Protein AF-A0A960VQY4-F1 (afdb_monomer)

Foldseek 3Di:
DFDPDDDDQLLWWKWFQDPVRDIDTDNDPVSDPDHWIDTFHLDPVRLVVCLVVQWDWTDPDPPDIDIRRHDPVRNVNSVVSSVPRDDD

Secondary structure (DSSP, 8-state):
--S-----GGGSEEEEE-TTS-EEEESSGGG--SSEEEEE-S-HHHHHHHHHHTEEEEE-SSS-EEEEEPPHHHHHHHHHHGGGS---

Radius of gyration: 12.34 Å; Cα contacts (8 Å, |Δi|>4): 128; chains: 1; bounding box: 27×28×31 Å

Sequence (88 aa):
MGCRSKHEQEKLLRFQLDAEGRVRHVSRPADSFGGRSVYLCPDRACLRAVLKRGVLVFRHSKYAKIVVRLNELQARRLARAFRHVPVD

pLDDT: mean 83.88, std 8.24, range [48.25, 91.69]

Nearest PDB structures (foldseek):
  8xp3-assembly1_ST  TM=3.970E-01  e=2.084E+00  Homo sapiens
  7cpv-assembly1_ST  TM=4.109E-01  e=3.885E+00  Mus musculus
  7syp-assembly1_U  TM=3.658E-01  e=2.845E+00  Oryctolagus cuniculus
  8k82-assembly1_ST  TM=4.087E-01  e=8.732E+00  Saccharomyces cerevisiae
  7qep-assembly1_C9  TM=3.773E-01  e=8.732E+00  Encephalitozoon cuniculi GB-M1

Mean predicted aligned error: 5.07 Å

Structure (mmCIF, N/CA/C/O backbone):
data_AF-A0A960VQY4-F1
#
_entry.id   AF-A0A960VQY4-F1
#
loop_
_atom_site.group_PDB
_atom_site.id
_atom_site.type_symbol
_atom_site.label_atom_id
_atom_site.label_alt_id
_atom_site.label_comp_id
_atom_site.label_asym_id
_atom_site.label_entity_id
_atom_site.label_seq_id
_atom_site.pdbx_PDB_ins_code
_atom_site.Cartn_x
_atom_site.Cartn_y
_atom_site.Cartn_z
_atom_site.occupancy
_atom_site.B_iso_or_equiv
_atom_site.auth_seq_id
_atom_site.auth_comp_id
_atom_site.auth_asym_id
_atom_site.auth_atom_id
_atom_site.pdbx_PDB_model_num
ATOM 1 N N . MET A 1 1 ? -7.635 4.100 -2.030 1.00 75.88 1 MET A N 1
ATOM 2 C CA . MET A 1 1 ? -8.588 3.228 -1.310 1.00 75.88 1 MET A CA 1
ATOM 3 C C . MET A 1 1 ? -8.861 3.832 0.053 1.00 75.88 1 MET A C 1
ATOM 5 O O . MET A 1 1 ? -7.980 4.491 0.586 1.00 75.88 1 MET A O 1
ATOM 9 N N . GLY A 1 2 ? -10.062 3.651 0.594 1.00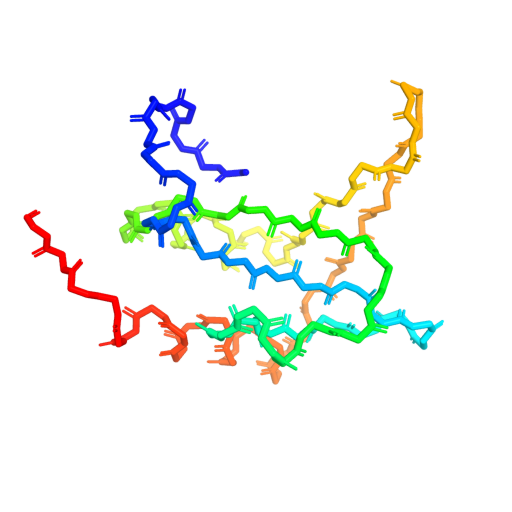 82.50 2 GLY A N 1
ATOM 10 C CA . GLY A 1 2 ? -10.476 4.272 1.857 1.00 82.50 2 GLY A CA 1
ATOM 11 C C . GLY A 1 2 ? -11.773 5.067 1.710 1.00 82.50 2 GLY A C 1
ATOM 12 O O . GLY A 1 2 ? -12.546 4.804 0.788 1.00 82.50 2 GLY A O 1
ATOM 13 N N . CYS A 1 3 ? -11.978 6.036 2.600 1.00 83.44 3 CYS A N 1
ATOM 14 C CA . CYS A 1 3 ? -13.218 6.793 2.813 1.00 83.44 3 CYS A CA 1
ATOM 15 C C . CYS A 1 3 ? -13.651 7.710 1.655 1.00 83.44 3 CYS A C 1
ATOM 17 O O . CYS A 1 3 ? -14.733 8.276 1.715 1.00 83.44 3 CYS A O 1
ATOM 19 N N . ARG A 1 4 ? -12.846 7.840 0.589 1.00 81.12 4 ARG A N 1
ATOM 20 C CA . ARG A 1 4 ? -13.051 8.770 -0.545 1.00 81.12 4 ARG A CA 1
ATOM 21 C C . ARG A 1 4 ? -13.021 10.261 -0.176 1.00 81.12 4 ARG A C 1
ATOM 23 O O . ARG A 1 4 ? -13.211 11.084 -1.068 1.00 81.12 4 ARG A O 1
ATOM 30 N N . SER A 1 5 ? -12.725 10.609 1.074 1.00 82.50 5 SER A N 1
ATOM 31 C CA . SER A 1 5 ? -12.445 11.988 1.473 1.00 82.50 5 SER A CA 1
ATOM 32 C C . SER A 1 5 ? -11.201 12.521 0.760 1.00 82.50 5 SER A C 1
ATOM 34 O O . SER A 1 5 ? -10.286 11.762 0.418 1.00 82.50 5 SER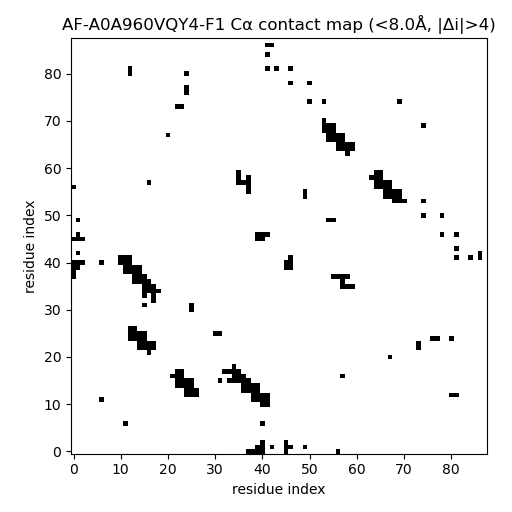 A O 1
ATOM 36 N N . LYS A 1 6 ? -11.173 13.835 0.510 1.00 81.25 6 LYS A N 1
ATOM 37 C CA . LYS A 1 6 ? -9.982 14.508 -0.015 1.00 81.25 6 LYS A CA 1
ATOM 38 C C . LYS A 1 6 ? -8.926 14.553 1.088 1.00 81.25 6 LYS A C 1
ATOM 40 O O . LYS A 1 6 ? -9.194 15.055 2.172 1.00 81.25 6 LYS A O 1
ATOM 45 N N . HIS A 1 7 ? -7.742 14.035 0.789 1.00 82.50 7 HIS A N 1
ATOM 46 C CA . HIS A 1 7 ? -6.555 14.148 1.629 1.00 82.50 7 HIS A CA 1
ATOM 47 C C . HIS A 1 7 ? -5.403 14.635 0.760 1.00 82.50 7 HIS A C 1
ATOM 49 O O . HIS A 1 7 ? -5.336 14.289 -0.424 1.00 82.50 7 HIS A O 1
ATOM 55 N N . GLU A 1 8 ? -4.488 15.392 1.354 1.00 83.44 8 GLU A N 1
ATOM 56 C CA . GLU A 1 8 ? -3.204 15.692 0.729 1.00 83.44 8 GLU A CA 1
ATOM 57 C C . GLU A 1 8 ? -2.470 14.383 0.439 1.00 83.44 8 GLU A C 1
ATOM 59 O O . GLU A 1 8 ? -2.474 13.450 1.247 1.00 83.44 8 GLU A O 1
ATOM 64 N N . GLN A 1 9 ? -1.864 14.289 -0.744 1.00 81.31 9 GLN A N 1
ATOM 65 C CA . GLN A 1 9 ? -1.256 13.044 -1.205 1.00 81.31 9 GLN A CA 1
ATOM 66 C C . GLN A 1 9 ? -0.115 12.578 -0.287 1.00 81.31 9 GLN A C 1
ATOM 68 O O . GLN A 1 9 ? 0.095 11.376 -0.150 1.00 81.31 9 GLN A O 1
ATOM 73 N N . GLU A 1 10 ? 0.587 13.510 0.359 1.00 81.31 10 GLU A N 1
ATOM 74 C CA . GLU A 1 10 ? 1.655 13.235 1.329 1.00 81.31 10 GLU A CA 1
ATOM 75 C C . GLU A 1 10 ? 1.156 12.581 2.625 1.00 81.31 10 GLU A C 1
ATOM 77 O O . GLU A 1 10 ? 1.884 11.812 3.245 1.00 81.31 10 GLU A O 1
ATOM 82 N N . LYS A 1 11 ? -0.109 12.818 2.993 1.00 83.38 11 LYS A N 1
ATOM 83 C CA . LYS A 1 11 ? -0.760 12.199 4.157 1.00 83.38 11 LYS A CA 1
ATOM 84 C C . LYS A 1 11 ? -1.303 10.803 3.845 1.00 83.38 11 LYS A C 1
ATOM 86 O O . LYS A 1 11 ? -1.721 10.075 4.744 1.00 83.38 11 LYS A O 1
ATOM 91 N N . LEU A 1 12 ? -1.337 10.414 2.570 1.00 87.56 12 LEU A N 1
ATOM 92 C CA . LEU A 1 12 ? -1.790 9.093 2.155 1.00 87.56 12 LEU A CA 1
ATOM 93 C C . LEU A 1 12 ? -0.662 8.074 2.261 1.00 87.56 12 LEU A C 1
ATOM 95 O O . LEU A 1 12 ? 0.451 8.279 1.784 1.00 87.56 12 LEU A O 1
ATOM 99 N N . LEU A 1 13 ? -0.998 6.894 2.768 1.00 87.56 13 LEU A N 1
ATOM 100 C CA . LEU A 1 13 ? -0.057 5.787 2.796 1.00 87.56 13 LEU A CA 1
ATOM 101 C C . LEU A 1 13 ? 0.083 5.182 1.409 1.00 87.56 13 LEU A C 1
ATOM 103 O O . LEU A 1 13 ? -0.887 4.683 0.827 1.00 87.56 13 LEU A O 1
ATOM 107 N N . ARG A 1 14 ? 1.303 5.210 0.883 1.00 90.12 14 ARG A N 1
ATOM 108 C CA . ARG A 1 14 ? 1.616 4.714 -0.452 1.00 90.12 14 ARG A CA 1
ATOM 109 C C . ARG A 1 14 ? 2.124 3.282 -0.383 1.00 90.12 14 ARG A C 1
ATOM 111 O O . ARG A 1 14 ? 3.084 2.975 0.315 1.00 90.12 14 ARG A O 1
ATOM 118 N N . PHE A 1 15 ? 1.520 2.410 -1.179 1.00 89.50 15 PHE A N 1
ATOM 119 C CA . PHE A 1 15 ? 1.985 1.044 -1.388 1.00 89.50 15 PHE A CA 1
ATOM 120 C C . PHE A 1 15 ? 2.311 0.835 -2.857 1.00 89.50 15 PHE A C 1
ATOM 122 O O . PHE A 1 15 ? 1.546 1.263 -3.720 1.00 89.50 15 PHE A O 1
ATOM 129 N N . GLN A 1 16 ? 3.419 0.165 -3.144 1.00 91.50 16 GLN A N 1
ATOM 130 C CA . GLN A 1 16 ? 3.826 -0.199 -4.495 1.00 91.50 16 GLN A CA 1
ATOM 131 C C . GLN A 1 16 ? 3.786 -1.706 -4.698 1.00 91.50 16 GLN A C 1
ATOM 133 O O . GLN A 1 16 ? 4.089 -2.475 -3.785 1.00 91.50 16 GLN A O 1
ATOM 138 N N . LEU A 1 17 ? 3.392 -2.094 -5.906 1.00 89.94 17 LEU A N 1
ATOM 139 C CA . LEU A 1 17 ? 3.485 -3.452 -6.412 1.00 89.94 17 LEU A CA 1
ATOM 140 C C . LEU A 1 17 ? 4.801 -3.590 -7.182 1.00 89.94 17 LEU A C 1
ATOM 142 O O . LEU A 1 17 ? 4.975 -2.896 -8.187 1.00 89.94 17 LEU A O 1
ATOM 146 N N . ASP A 1 18 ? 5.702 -4.4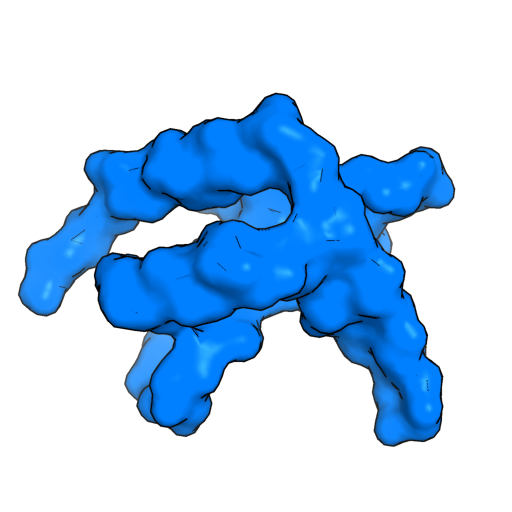47 -6.699 1.00 85.25 18 ASP A N 1
ATOM 147 C CA . ASP A 1 18 ? 6.945 -4.771 -7.408 1.00 85.25 18 ASP A CA 1
ATOM 148 C C . ASP A 1 18 ? 6.700 -5.704 -8.603 1.00 85.25 18 ASP A C 1
ATOM 150 O O . ASP A 1 18 ? 5.586 -6.197 -8.819 1.00 85.25 18 ASP A O 1
ATOM 154 N N . ALA A 1 19 ? 7.737 -5.896 -9.423 1.00 82.81 19 ALA A N 1
ATOM 155 C CA . ALA A 1 19 ? 7.668 -6.730 -10.621 1.00 82.81 19 ALA A CA 1
ATOM 156 C C . ALA A 1 19 ? 7.341 -8.197 -10.290 1.00 82.81 19 ALA A C 1
ATOM 158 O O . ALA A 1 19 ? 6.713 -8.884 -11.092 1.00 82.81 19 ALA A O 1
ATOM 159 N N . GLU A 1 20 ? 7.685 -8.649 -9.082 1.00 82.69 20 GLU A N 1
ATOM 160 C CA . GLU A 1 20 ? 7.389 -9.991 -8.579 1.00 82.69 20 GLU A CA 1
ATOM 161 C C . GLU A 1 20 ? 5.990 -10.102 -7.941 1.00 82.69 20 GLU A C 1
ATOM 163 O O . GLU A 1 20 ? 5.649 -11.128 -7.352 1.00 82.69 20 GLU A O 1
ATOM 168 N N . GLY A 1 21 ? 5.162 -9.055 -8.026 1.00 80.62 21 GLY A N 1
ATOM 169 C CA . GLY A 1 21 ? 3.790 -9.059 -7.519 1.00 80.62 21 GLY A CA 1
ATOM 170 C C . GLY A 1 21 ? 3.677 -8.900 -5.999 1.00 80.62 21 GLY A C 1
ATOM 171 O O . GLY A 1 21 ? 2.616 -9.153 -5.419 1.00 80.62 21 GLY A O 1
ATOM 172 N N . ARG A 1 22 ? 4.741 -8.461 -5.321 1.00 83.56 22 ARG A N 1
ATOM 173 C CA . ARG A 1 22 ? 4.749 -8.222 -3.875 1.00 83.56 22 ARG A CA 1
ATOM 174 C C . ARG A 1 22 ? 4.424 -6.767 -3.578 1.00 83.56 22 ARG A C 1
ATOM 176 O O . ARG A 1 22 ? 4.869 -5.839 -4.248 1.00 83.56 22 ARG A O 1
ATOM 183 N N . VAL A 1 23 ? 3.667 -6.566 -2.504 1.00 86.81 23 VAL A N 1
ATOM 184 C CA . VAL A 1 23 ? 3.329 -5.227 -2.024 1.00 86.81 23 VAL A CA 1
ATOM 185 C C . VAL A 1 23 ? 4.364 -4.742 -1.018 1.00 86.81 23 VAL A C 1
ATOM 187 O O . VAL A 1 23 ? 4.651 -5.431 -0.033 1.00 86.81 23 VAL A O 1
ATOM 190 N N . ARG A 1 24 ? 4.861 -3.518 -1.214 1.00 85.88 24 ARG A N 1
ATOM 191 C CA . ARG A 1 24 ? 5.733 -2.814 -0.268 1.00 85.88 24 ARG A CA 1
ATOM 192 C C . ARG A 1 24 ? 5.158 -1.453 0.100 1.00 85.88 24 ARG A C 1
ATOM 194 O O . ARG A 1 24 ? 4.564 -0.779 -0.735 1.00 85.88 24 ARG A O 1
ATOM 201 N N . HIS A 1 25 ? 5.324 -1.068 1.359 1.00 86.38 25 HIS A N 1
ATOM 202 C CA . HIS A 1 25 ? 5.035 0.287 1.814 1.00 86.38 25 HIS A CA 1
ATOM 203 C C . HIS A 1 25 ? 6.166 1.221 1.373 1.00 86.38 25 HIS A C 1
ATOM 205 O O . HIS A 1 25 ? 7.331 0.863 1.526 1.00 86.38 25 HIS A O 1
ATOM 211 N N . VAL A 1 26 ? 5.817 2.392 0.847 1.00 86.81 26 VAL A N 1
ATOM 212 C CA . VAL A 1 26 ? 6.759 3.433 0.427 1.00 86.81 26 VAL A CA 1
ATOM 213 C C . VAL A 1 26 ? 6.622 4.587 1.409 1.00 86.81 26 VAL A C 1
ATOM 215 O O . VAL A 1 26 ? 5.711 5.403 1.286 1.00 86.81 26 VAL A O 1
ATOM 218 N N . SER A 1 27 ? 7.506 4.619 2.404 1.00 79.56 27 SER A N 1
ATOM 219 C CA . SER A 1 27 ? 7.541 5.667 3.428 1.00 79.56 27 SER A CA 1
ATOM 220 C C . SER A 1 27 ? 8.132 6.974 2.918 1.00 79.56 27 SER A C 1
ATOM 222 O O . SER A 1 27 ? 7.696 8.042 3.336 1.00 79.56 27 SER A O 1
ATOM 224 N N . ARG A 1 28 ? 9.129 6.905 2.029 1.00 80.50 28 ARG A N 1
ATOM 225 C CA . ARG A 1 28 ? 9.776 8.077 1.437 1.00 80.50 28 ARG A CA 1
ATOM 226 C C . ARG A 1 28 ? 9.740 7.974 -0.085 1.00 80.50 28 ARG A C 1
ATOM 228 O O . ARG A 1 28 ? 9.839 6.868 -0.613 1.00 80.50 28 ARG A O 1
ATOM 235 N N . PRO A 1 29 ? 9.657 9.096 -0.823 1.00 75.62 29 PRO A N 1
ATOM 236 C CA . PRO A 1 29 ? 9.710 9.068 -2.284 1.00 75.62 29 PRO A CA 1
ATOM 237 C C . PRO A 1 29 ? 10.956 8.365 -2.840 1.00 75.62 29 PRO A C 1
ATOM 239 O O . PRO A 1 29 ? 10.844 7.670 -3.844 1.00 75.62 29 PRO A O 1
ATOM 242 N N . ALA A 1 30 ? 12.103 8.487 -2.160 1.00 81.00 30 ALA A N 1
ATOM 243 C CA . ALA A 1 30 ? 13.358 7.826 -2.526 1.00 81.00 30 ALA A CA 1
ATOM 244 C C . ALA A 1 30 ? 13.300 6.287 -2.441 1.00 81.00 30 ALA A C 1
ATOM 246 O O . ALA A 1 30 ? 14.062 5.615 -3.125 1.00 81.00 30 ALA A O 1
ATOM 247 N N . ASP A 1 31 ? 12.360 5.727 -1.670 1.00 81.06 31 ASP A N 1
ATOM 248 C CA . ASP A 1 31 ? 12.158 4.275 -1.554 1.00 81.06 31 ASP A CA 1
ATOM 249 C C . ASP A 1 31 ? 11.321 3.711 -2.723 1.00 81.06 31 ASP A C 1
ATOM 251 O O . ASP A 1 31 ? 11.006 2.520 -2.757 1.00 81.06 31 ASP A O 1
ATOM 255 N N . SER A 1 32 ? 10.893 4.566 -3.661 1.00 81.94 32 SER A N 1
ATOM 256 C CA . SER A 1 32 ? 10.078 4.176 -4.811 1.00 81.94 32 SER A CA 1
ATOM 257 C C . SER A 1 32 ? 10.922 3.454 -5.857 1.00 81.94 32 SER A C 1
ATOM 259 O O . SER A 1 32 ? 11.794 4.053 -6.476 1.00 81.94 32 SER A O 1
ATOM 261 N N . PHE A 1 33 ? 10.582 2.204 -6.155 1.00 80.44 33 PHE A N 1
ATOM 262 C CA . PHE A 1 33 ? 11.325 1.348 -7.096 1.00 80.44 33 PHE A CA 1
ATOM 263 C C . PHE A 1 33 ? 10.654 1.219 -8.477 1.00 80.44 33 PHE A C 1
ATOM 265 O O . PHE A 1 33 ? 10.970 0.324 -9.255 1.00 80.44 33 PHE A O 1
ATOM 272 N N . GLY A 1 34 ? 9.727 2.126 -8.801 1.00 74.56 34 GLY A N 1
ATOM 273 C CA . GLY A 1 34 ? 8.963 2.082 -10.049 1.00 74.56 34 GLY A CA 1
ATOM 274 C C . GLY A 1 34 ? 7.852 1.026 -10.026 1.00 74.56 34 GLY A C 1
ATOM 275 O O . GLY A 1 34 ? 7.852 0.095 -9.227 1.00 74.56 34 GLY A O 1
ATOM 276 N N . GLY A 1 35 ? 6.835 1.211 -10.868 1.00 81.62 35 GLY A N 1
ATOM 277 C CA . GLY A 1 35 ? 5.663 0.332 -10.924 1.00 81.62 35 GLY A CA 1
ATOM 278 C C . GLY A 1 35 ? 4.389 0.947 -10.340 1.00 81.62 35 GLY A C 1
ATOM 279 O O . GLY A 1 35 ? 4.243 2.166 -10.202 1.00 81.62 35 GLY A O 1
ATOM 280 N N . ARG A 1 36 ? 3.398 0.095 -10.052 1.00 89.06 36 ARG A N 1
ATOM 281 C CA . ARG A 1 36 ? 2.031 0.547 -9.744 1.00 89.06 36 ARG A CA 1
ATOM 282 C C . ARG A 1 36 ? 1.891 0.901 -8.278 1.00 89.06 36 ARG A C 1
ATOM 284 O O . ARG A 1 36 ? 2.224 0.104 -7.409 1.00 89.06 36 ARG A O 1
ATOM 291 N N . SER A 1 37 ? 1.342 2.082 -8.014 1.00 91.06 37 SER A N 1
ATOM 292 C CA . SER A 1 37 ? 1.067 2.550 -6.657 1.00 91.06 37 SER A CA 1
ATOM 293 C C . SER A 1 37 ? -0.423 2.462 -6.332 1.00 91.06 37 SER A C 1
ATOM 295 O O . SER A 1 37 ? -1.279 2.688 -7.189 1.00 91.06 37 SER A O 1
ATOM 297 N N . VAL A 1 38 ? -0.735 2.177 -5.074 1.00 91.31 38 VAL A N 1
ATOM 298 C CA . VAL A 1 38 ? -2.050 2.399 -4.482 1.00 91.31 38 VAL A CA 1
ATOM 299 C C . VAL A 1 38 ? -1.880 3.247 -3.233 1.00 91.31 38 VAL A C 1
ATOM 301 O O . VAL A 1 38 ? -0.976 3.027 -2.431 1.00 91.31 38 VAL A O 1
ATOM 304 N N . TYR A 1 39 ? -2.764 4.221 -3.082 1.00 90.31 39 TYR A N 1
ATOM 305 C CA . TYR A 1 39 ? -2.809 5.085 -1.914 1.00 90.31 39 TYR A CA 1
ATOM 306 C C . TYR A 1 39 ? -3.930 4.627 -0.998 1.00 90.31 39 TYR A C 1
ATOM 308 O O . TYR A 1 39 ? -5.033 4.314 -1.467 1.00 90.31 39 TYR A O 1
ATOM 316 N N . LEU A 1 40 ? -3.660 4.583 0.295 1.00 89.12 40 LEU A N 1
ATOM 317 C CA . LEU A 1 40 ? -4.626 4.251 1.323 1.00 89.12 40 LEU A CA 1
ATOM 318 C C . LEU A 1 40 ? -4.816 5.455 2.244 1.00 89.12 40 LEU A C 1
ATOM 320 O O . LEU A 1 40 ? -3.851 6.099 2.644 1.00 89.12 40 LEU A O 1
ATOM 324 N N . CYS A 1 41 ? -6.076 5.752 2.553 1.00 88.69 41 CYS A N 1
ATOM 325 C CA . CYS A 1 41 ? -6.426 6.752 3.553 1.00 88.69 41 CYS A CA 1
ATOM 326 C C . CYS A 1 41 ? -5.766 6.399 4.906 1.00 88.69 41 CYS A C 1
ATOM 328 O O . CYS A 1 41 ? -5.853 5.233 5.307 1.00 88.69 41 CYS A O 1
ATOM 330 N N . PRO A 1 42 ? -5.135 7.370 5.596 1.00 83.62 42 PRO A N 1
ATOM 331 C CA . PRO A 1 42 ? -4.458 7.154 6.880 1.00 83.62 42 PRO A CA 1
ATOM 332 C C . PRO A 1 42 ? -5.418 6.854 8.042 1.00 83.62 42 PRO A C 1
ATOM 334 O O . PRO A 1 42 ? -4.990 6.437 9.116 1.00 83.62 42 PRO A O 1
ATOM 337 N N . ASP A 1 43 ? -6.723 7.009 7.828 1.00 86.31 43 ASP A N 1
ATOM 338 C CA . ASP A 1 43 ? -7.745 6.720 8.824 1.00 86.31 43 ASP A CA 1
ATOM 339 C C . ASP A 1 43 ? -7.731 5.239 9.269 1.00 86.31 43 ASP A C 1
ATOM 341 O O . ASP A 1 43 ? -7.691 4.295 8.464 1.00 86.31 43 ASP A O 1
ATOM 345 N N . ARG A 1 44 ? -7.813 5.017 10.588 1.00 83.50 44 ARG A N 1
ATOM 346 C CA . ARG A 1 44 ? -7.756 3.674 11.190 1.00 83.50 44 ARG A CA 1
ATOM 347 C C . ARG A 1 44 ? -8.927 2.783 10.773 1.00 83.50 44 ARG A C 1
ATOM 349 O O . ARG A 1 44 ? -8.750 1.566 10.685 1.00 83.50 44 ARG A O 1
ATOM 356 N N . ALA A 1 45 ? -10.113 3.334 10.531 1.00 86.88 45 ALA A N 1
ATOM 357 C CA . ALA A 1 45 ? -11.258 2.590 10.016 1.00 86.88 45 ALA A CA 1
ATOM 358 C C . ALA A 1 45 ? -11.008 2.130 8.572 1.00 86.88 45 ALA A C 1
ATOM 360 O O . ALA A 1 45 ? -11.307 0.981 8.231 1.00 86.88 45 ALA A O 1
ATOM 361 N N . CYS A 1 46 ? -10.368 2.967 7.747 1.00 88.50 46 CYS A N 1
ATOM 362 C CA . CYS A 1 46 ? -9.969 2.591 6.389 1.00 88.50 46 CYS A CA 1
ATOM 363 C C . CYS A 1 46 ? -8.945 1.451 6.383 1.00 88.50 46 CYS A C 1
ATOM 365 O O . CYS A 1 46 ? -9.091 0.505 5.601 1.00 88.50 46 CYS A O 1
ATOM 367 N N . LEU A 1 47 ? -7.961 1.484 7.288 1.00 85.56 47 LEU A N 1
ATOM 368 C CA . LEU A 1 47 ? -7.033 0.368 7.481 1.00 85.56 47 LEU A CA 1
ATOM 369 C C . LEU A 1 47 ? -7.762 -0.915 7.864 1.00 85.56 47 LEU A C 1
ATOM 371 O O . LEU A 1 47 ? -7.563 -1.947 7.224 1.00 85.56 47 LEU A O 1
ATOM 375 N N . ARG A 1 48 ? -8.599 -0.866 8.907 1.00 86.56 48 ARG A N 1
ATOM 376 C CA . ARG A 1 48 ? -9.331 -2.050 9.382 1.00 86.56 48 ARG A CA 1
ATOM 377 C C . ARG A 1 48 ? -10.165 -2.660 8.265 1.00 86.56 48 ARG A C 1
ATOM 379 O O . ARG A 1 48 ? -10.171 -3.877 8.112 1.00 86.56 48 ARG A O 1
ATOM 386 N N . ALA A 1 49 ? -10.817 -1.829 7.454 1.00 89.75 49 ALA A N 1
ATOM 387 C CA . ALA A 1 49 ? -11.588 -2.292 6.309 1.00 89.75 49 ALA A CA 1
ATOM 388 C C . ALA A 1 49 ? -10.712 -3.007 5.267 1.00 89.75 49 ALA A C 1
ATOM 390 O O . ALA A 1 49 ? -11.105 -4.057 4.759 1.00 89.75 49 ALA A O 1
ATOM 391 N N . VAL A 1 50 ? -9.523 -2.479 4.963 1.00 89.25 50 VAL A N 1
ATOM 392 C CA . VAL A 1 50 ? -8.581 -3.124 4.034 1.00 89.25 50 VAL A CA 1
ATOM 393 C C . VAL A 1 50 ? -8.022 -4.423 4.607 1.00 89.25 50 VAL A C 1
ATOM 395 O O . VAL A 1 50 ? -8.032 -5.429 3.904 1.00 89.25 50 VAL A O 1
ATOM 398 N N . LEU A 1 51 ? -7.595 -4.438 5.873 1.00 88.12 51 LEU A N 1
ATOM 399 C CA . LEU A 1 51 ? -7.092 -5.646 6.534 1.00 88.12 51 LEU A CA 1
ATOM 400 C C . LEU A 1 51 ? -8.162 -6.737 6.603 1.00 88.12 51 LEU A C 1
ATOM 402 O O . LEU A 1 51 ? -7.871 -7.882 6.278 1.00 88.12 51 LEU A O 1
ATOM 406 N N . LYS A 1 52 ? -9.408 -6.380 6.941 1.00 89.31 52 LYS A N 1
ATOM 407 C CA . LYS A 1 52 ? -10.541 -7.316 6.971 1.00 89.31 52 LYS A CA 1
ATOM 408 C C . LYS A 1 52 ? -10.837 -7.901 5.591 1.00 89.31 52 LYS A C 1
ATOM 410 O O . LYS A 1 52 ? -11.161 -9.076 5.481 1.00 89.31 52 LYS A O 1
ATOM 415 N N . ARG A 1 53 ? -10.745 -7.084 4.537 1.00 90.62 53 ARG A N 1
ATOM 416 C CA . ARG A 1 53 ? -10.914 -7.547 3.151 1.00 90.62 53 ARG A CA 1
ATOM 417 C C . ARG A 1 53 ? -9.723 -8.368 2.657 1.00 90.62 53 ARG A C 1
ATOM 419 O O . ARG A 1 53 ? -9.889 -9.150 1.730 1.00 90.62 53 ARG A O 1
ATOM 426 N N . GLY A 1 54 ? -8.536 -8.152 3.224 1.00 90.00 54 GLY A N 1
ATOM 427 C CA . GLY A 1 54 ? -7.313 -8.861 2.863 1.00 90.00 54 GLY A CA 1
ATOM 428 C C . GLY A 1 54 ? -6.865 -8.622 1.421 1.00 90.00 54 GLY A C 1
ATOM 429 O O . GLY A 1 54 ? -6.183 -9.471 0.860 1.00 90.00 54 GLY A O 1
ATOM 430 N N . VAL A 1 55 ? -7.258 -7.508 0.789 1.00 90.94 55 VAL A N 1
ATOM 431 C CA . VAL A 1 55 ? -6.908 -7.219 -0.611 1.00 90.94 55 VAL A CA 1
ATOM 432 C C . VAL A 1 55 ? -6.476 -5.778 -0.834 1.00 90.94 55 VAL A C 1
ATOM 434 O O . VAL A 1 55 ? -7.052 -4.843 -0.273 1.00 90.94 55 VAL A O 1
ATOM 437 N N . LEU A 1 56 ? -5.509 -5.599 -1.733 1.00 90.94 56 LEU A N 1
ATOM 438 C CA . LEU A 1 56 ? -5.163 -4.314 -2.326 1.00 90.94 56 LEU A CA 1
ATOM 439 C C . LEU A 1 56 ? -5.478 -4.306 -3.818 1.00 90.94 56 LEU A C 1
ATOM 441 O O . LEU A 1 56 ? -5.155 -5.247 -4.535 1.00 90.94 56 LEU A O 1
ATOM 445 N N . VAL A 1 57 ? -6.107 -3.230 -4.289 1.00 91.12 57 VAL A N 1
ATOM 446 C CA . VAL A 1 57 ? -6.499 -3.081 -5.692 1.00 91.12 57 VAL A CA 1
ATOM 447 C C . VAL A 1 57 ? -5.681 -1.973 -6.337 1.00 91.12 57 VAL A C 1
ATOM 449 O O 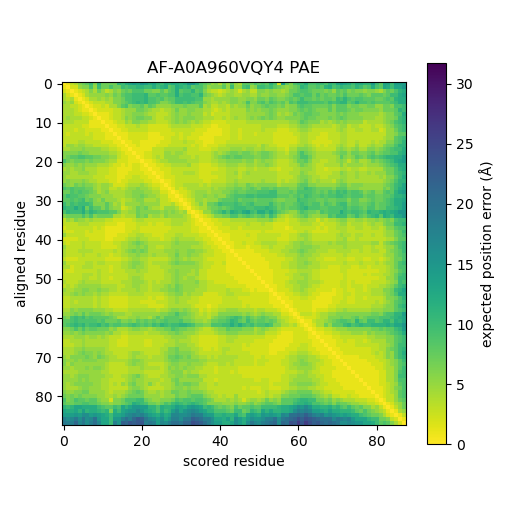. VAL A 1 57 ? -5.825 -0.799 -5.994 1.00 91.12 57 VAL A O 1
ATOM 452 N N . PHE A 1 58 ? -4.847 -2.354 -7.296 1.00 91.00 58 PHE A N 1
ATOM 453 C CA . PHE A 1 58 ? -4.017 -1.460 -8.090 1.00 91.00 58 PHE A CA 1
ATOM 454 C C . PHE A 1 58 ? -4.696 -1.195 -9.428 1.00 91.00 58 PHE A C 1
ATOM 456 O O . PHE A 1 58 ? -5.196 -2.110 -10.085 1.00 91.00 58 PHE A O 1
ATOM 463 N N . ARG A 1 59 ? -4.713 0.064 -9.863 1.00 88.38 59 ARG A N 1
ATOM 464 C CA . ARG A 1 59 ? -5.230 0.405 -11.188 1.00 88.38 59 ARG A CA 1
ATOM 465 C C . ARG A 1 59 ? -4.175 0.050 -12.237 1.00 88.38 59 ARG A C 1
ATOM 467 O O . ARG A 1 59 ? -3.036 0.490 -12.124 1.00 88.38 59 ARG A O 1
ATOM 474 N N . HIS A 1 60 ? -4.552 -0.751 -13.230 1.00 84.88 60 HIS A N 1
ATOM 475 C CA . HIS A 1 60 ? -3.679 -1.112 -14.349 1.00 84.88 60 HIS A CA 1
ATOM 476 C C . HIS A 1 60 ? -3.959 -0.229 -15.568 1.00 84.88 60 HIS A C 1
ATOM 478 O O . HIS A 1 60 ? -3.035 0.304 -16.168 1.00 84.88 60 HIS A O 1
ATOM 484 N N . SER A 1 61 ? -5.238 -0.044 -15.905 1.00 87.06 61 SER A N 1
ATOM 485 C CA . SER A 1 61 ? -5.695 0.839 -16.984 1.00 87.06 61 SER A CA 1
ATOM 486 C C . SER A 1 61 ? -7.059 1.455 -16.637 1.00 87.06 61 SER A C 1
ATOM 488 O O . SER A 1 61 ? -7.521 1.377 -15.492 1.00 87.06 61 SER A O 1
ATOM 490 N N . LYS A 1 62 ? -7.733 2.093 -17.605 1.00 84.88 62 LYS A N 1
ATOM 491 C CA . LYS A 1 62 ? -9.125 2.546 -17.432 1.00 84.88 62 LYS A CA 1
ATOM 492 C C . LYS A 1 62 ? -10.078 1.376 -17.151 1.00 84.88 62 LYS A C 1
ATOM 494 O O . LYS A 1 62 ? -10.997 1.547 -16.357 1.00 84.88 62 LYS A O 1
ATOM 499 N N . TYR A 1 63 ? -9.806 0.210 -17.737 1.00 89.56 63 TYR A N 1
ATOM 500 C CA . TYR A 1 63 ? -10.687 -0.961 -17.690 1.00 89.56 63 TYR A CA 1
ATOM 501 C C . TYR A 1 63 ? -10.124 -2.123 -16.860 1.00 89.56 63 TYR A C 1
ATOM 503 O O . TYR A 1 63 ? -10.880 -2.999 -16.457 1.00 89.56 63 TYR A O 1
ATOM 511 N N . ALA A 1 64 ? -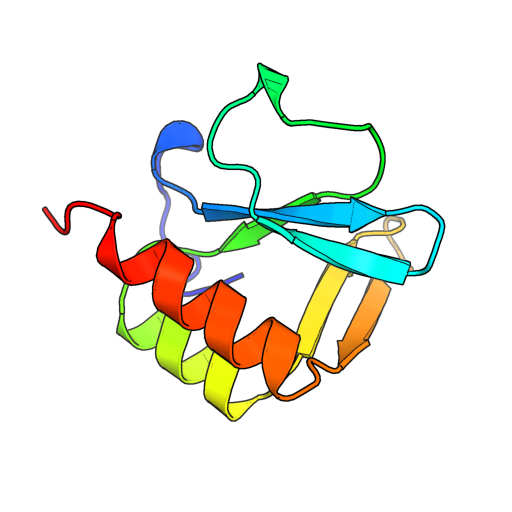8.824 -2.121 -16.548 1.00 88.56 64 ALA A N 1
ATOM 512 C CA . ALA A 1 64 ? -8.168 -3.212 -15.832 1.00 88.56 64 ALA A CA 1
ATOM 513 C C . ALA A 1 64 ? -7.698 -2.810 -14.426 1.00 88.56 64 ALA A C 1
ATOM 515 O O . ALA A 1 64 ? -7.168 -1.713 -14.197 1.00 88.56 64 ALA A O 1
ATOM 516 N N . LYS A 1 65 ? -7.844 -3.747 -13.485 1.00 91.44 65 LYS A N 1
ATOM 517 C CA . LYS A 1 65 ? -7.377 -3.649 -12.098 1.00 91.44 65 LYS A CA 1
ATOM 518 C C . LYS A 1 65 ? -6.613 -4.917 -11.737 1.00 91.44 65 LYS A C 1
ATOM 520 O O . LYS A 1 65 ? -7.015 -6.004 -12.131 1.00 91.44 65 LYS A O 1
ATOM 525 N N . ILE A 1 66 ? -5.552 -4.769 -10.954 1.00 90.56 66 ILE A N 1
ATOM 526 C CA . ILE A 1 66 ? -4.832 -5.885 -10.342 1.00 90.56 66 ILE A CA 1
ATOM 527 C C . ILE A 1 66 ? -5.290 -5.981 -8.892 1.00 90.56 66 ILE A C 1
ATOM 529 O O . ILE A 1 66 ? -5.179 -5.011 -8.141 1.00 90.56 66 ILE A O 1
ATOM 533 N N . VAL A 1 67 ? -5.812 -7.140 -8.507 1.00 91.69 67 VAL A N 1
ATOM 534 C CA . VAL A 1 67 ? -6.216 -7.430 -7.130 1.00 91.69 67 VAL A CA 1
ATOM 535 C C . VAL A 1 67 ? -5.154 -8.318 -6.503 1.00 91.69 67 VAL A C 1
ATOM 537 O O . VAL A 1 67 ? -4.937 -9.438 -6.952 1.00 91.69 67 VAL A O 1
ATOM 540 N N . VAL A 1 68 ? -4.503 -7.823 -5.457 1.00 90.75 68 VAL A N 1
ATOM 541 C CA . VAL A 1 68 ? -3.490 -8.564 -4.706 1.00 90.75 68 VAL A CA 1
ATOM 542 C C . VAL A 1 68 ? -4.091 -8.988 -3.377 1.00 90.75 68 VAL A C 1
ATOM 544 O O . VAL A 1 68 ? -4.459 -8.131 -2.571 1.00 90.75 68 VAL A O 1
ATOM 547 N N . ARG A 1 69 ? -4.198 -10.300 -3.145 1.00 91.25 69 ARG A N 1
ATOM 548 C CA . ARG A 1 69 ? -4.536 -10.839 -1.823 1.00 91.25 69 ARG A CA 1
ATOM 549 C C . ARG A 1 69 ? -3.326 -10.717 -0.908 1.00 91.25 69 ARG A C 1
ATOM 551 O O . ARG A 1 69 ? -2.230 -11.136 -1.265 1.00 91.25 69 ARG A O 1
ATOM 558 N N . LEU A 1 70 ? -3.543 -10.126 0.257 1.00 87.88 70 LEU A N 1
ATOM 559 C CA . LEU A 1 70 ? -2.528 -9.962 1.280 1.00 87.88 70 LEU A CA 1
ATOM 560 C C . LEU A 1 70 ? -2.342 -11.288 2.004 1.00 87.88 70 LEU A C 1
ATOM 562 O O . LEU A 1 70 ? -3.287 -11.819 2.586 1.00 87.88 70 LEU A O 1
ATOM 566 N N . ASN A 1 71 ? -1.114 -11.794 2.009 1.00 89.25 71 ASN A N 1
ATOM 567 C CA . ASN A 1 71 ? -0.740 -12.828 2.964 1.00 89.2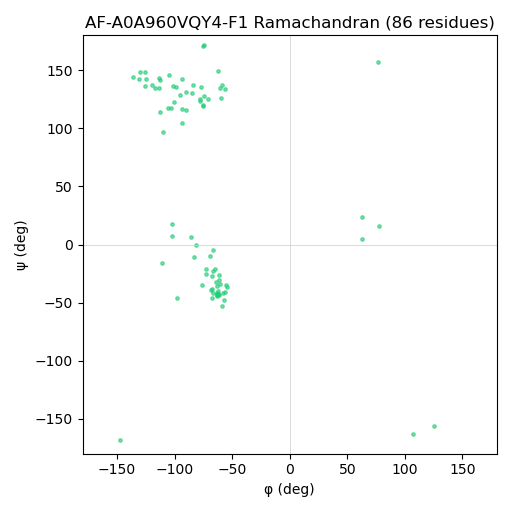5 71 ASN A CA 1
ATOM 568 C C . ASN A 1 71 ? -0.547 -12.226 4.368 1.00 89.25 71 ASN A C 1
ATOM 570 O O . ASN A 1 71 ? -0.537 -11.004 4.555 1.00 89.25 71 ASN A O 1
ATOM 574 N N . GLU A 1 72 ? -0.370 -13.086 5.367 1.00 87.69 72 GLU A N 1
ATOM 575 C CA . GLU A 1 72 ? -0.246 -12.659 6.761 1.00 87.69 72 GLU A CA 1
ATOM 576 C C . GLU A 1 72 ? 0.922 -11.681 6.983 1.00 87.69 72 GLU A C 1
ATOM 578 O O . GLU A 1 72 ? 0.775 -10.663 7.664 1.00 87.69 72 GLU A O 1
ATOM 583 N N . LEU A 1 73 ? 2.073 -11.935 6.354 1.00 85.50 73 LEU A N 1
ATOM 584 C CA . LEU A 1 73 ? 3.242 -11.062 6.449 1.00 85.50 73 LEU A CA 1
ATOM 585 C C . LEU A 1 73 ? 2.959 -9.670 5.863 1.00 85.50 73 LEU A C 1
ATOM 587 O O . LEU A 1 73 ? 3.319 -8.655 6.464 1.00 85.50 73 LEU A O 1
ATOM 591 N N . GLN A 1 74 ? 2.296 -9.606 4.709 1.00 85.12 74 GLN A N 1
ATOM 592 C CA . GLN A 1 74 ? 1.914 -8.355 4.055 1.00 85.12 74 GLN A CA 1
ATOM 593 C C . GLN A 1 74 ? 0.868 -7.591 4.873 1.00 85.12 74 GLN A C 1
ATOM 595 O O . GLN A 1 74 ? 1.009 -6.381 5.051 1.00 85.12 74 GLN A O 1
ATOM 600 N N . ALA A 1 75 ? -0.129 -8.278 5.437 1.00 86.62 75 ALA A N 1
ATOM 601 C CA . ALA A 1 75 ? -1.123 -7.674 6.320 1.00 86.62 75 ALA A CA 1
ATOM 602 C C . ALA A 1 75 ? -0.478 -7.093 7.594 1.00 86.62 75 ALA A C 1
ATOM 604 O O . ALA A 1 75 ? -0.769 -5.959 7.978 1.00 86.62 75 ALA A O 1
ATOM 605 N N . ARG A 1 76 ? 0.470 -7.813 8.212 1.00 86.50 76 ARG A N 1
ATOM 606 C CA . ARG A 1 76 ? 1.238 -7.322 9.370 1.00 86.50 76 ARG A CA 1
ATOM 607 C C . ARG A 1 76 ? 2.087 -6.096 9.019 1.00 86.50 76 ARG A C 1
ATOM 609 O O . ARG A 1 76 ? 2.128 -5.145 9.799 1.00 86.50 76 ARG A O 1
ATOM 616 N N . ARG A 1 77 ? 2.749 -6.087 7.855 1.00 82.75 77 ARG A N 1
ATOM 617 C CA . ARG A 1 77 ? 3.527 -4.927 7.371 1.00 82.75 77 ARG A CA 1
ATOM 618 C C . ARG A 1 77 ? 2.636 -3.713 7.121 1.00 82.75 77 ARG A C 1
ATOM 620 O O . ARG A 1 77 ? 2.971 -2.621 7.571 1.00 82.75 77 ARG A O 1
ATOM 627 N N . LEU A 1 78 ? 1.485 -3.922 6.482 1.00 82.81 78 LEU A N 1
ATOM 628 C CA . LEU A 1 78 ? 0.464 -2.896 6.280 1.00 82.81 78 LEU A CA 1
ATOM 629 C C . LEU A 1 78 ? 0.006 -2.308 7.623 1.00 82.81 78 LEU A C 1
ATOM 631 O O . LEU A 1 78 ? 0.011 -1.096 7.792 1.00 82.81 78 LEU A O 1
ATOM 635 N N . ALA A 1 79 ? -0.305 -3.150 8.611 1.00 84.12 79 ALA A N 1
ATOM 636 C CA . ALA A 1 79 ? -0.705 -2.693 9.940 1.00 84.12 79 ALA A CA 1
ATOM 637 C C . ALA A 1 79 ? 0.403 -1.916 10.680 1.00 84.12 79 ALA A C 1
ATOM 639 O O . ALA A 1 79 ? 0.105 -0.968 11.405 1.00 84.12 79 ALA A O 1
ATOM 640 N N . ARG A 1 80 ? 1.681 -2.290 10.508 1.00 83.94 80 ARG A N 1
ATOM 641 C CA . ARG A 1 80 ? 2.820 -1.560 11.096 1.00 83.94 80 ARG A CA 1
ATOM 642 C C . ARG A 1 80 ? 3.018 -0.185 10.468 1.00 83.94 80 ARG A C 1
ATOM 644 O O . ARG A 1 80 ? 3.281 0.753 11.210 1.00 83.94 80 ARG A O 1
ATOM 651 N N . ALA A 1 81 ? 2.845 -0.055 9.152 1.00 76.75 81 ALA A N 1
ATOM 652 C CA . ALA A 1 81 ? 2.966 1.230 8.459 1.00 76.75 81 ALA A CA 1
ATOM 653 C C . ALA A 1 81 ? 2.058 2.308 9.076 1.00 76.75 81 ALA A C 1
ATOM 655 O O . ALA A 1 81 ? 2.482 3.444 9.238 1.00 76.75 81 ALA A O 1
ATOM 656 N N . PHE A 1 82 ? 0.858 1.928 9.525 1.00 75.50 82 PHE A N 1
ATOM 657 C CA . PHE A 1 82 ? -0.086 2.836 10.185 1.00 75.50 82 PHE A CA 1
ATOM 658 C C . PHE A 1 82 ? 0.290 3.245 11.609 1.00 75.50 82 PHE A C 1
ATOM 660 O O . PHE A 1 82 ? -0.211 4.257 12.081 1.00 75.50 82 PHE A O 1
ATOM 667 N N . ARG A 1 83 ? 1.141 2.492 12.321 1.00 73.62 83 ARG A N 1
ATOM 668 C CA . ARG A 1 83 ? 1.560 2.892 13.680 1.00 73.62 83 ARG A CA 1
ATOM 669 C C . ARG A 1 83 ? 2.406 4.161 13.676 1.00 73.62 83 ARG A C 1
ATOM 671 O O . ARG A 1 83 ? 2.495 4.819 14.701 1.00 73.62 83 ARG A O 1
ATOM 678 N N . HIS A 1 84 ? 3.035 4.462 12.545 1.00 66.06 84 HIS A N 1
ATOM 679 C CA . HIS A 1 84 ? 3.923 5.606 12.371 1.00 66.06 84 HIS A CA 1
ATO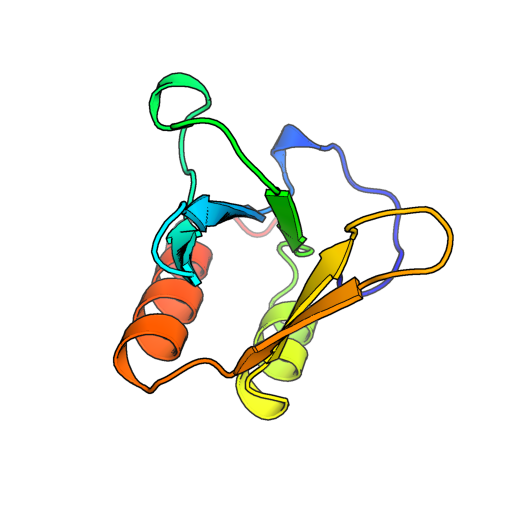M 680 C C . HIS A 1 84 ? 3.256 6.763 11.623 1.00 66.06 84 HIS A C 1
ATOM 682 O O . HIS A 1 84 ? 3.933 7.728 11.285 1.00 66.06 84 HIS A O 1
ATOM 688 N N . VAL A 1 85 ? 1.952 6.668 11.352 1.00 62.84 85 VAL A N 1
ATOM 689 C CA . VAL A 1 85 ? 1.196 7.776 10.773 1.00 62.84 85 VAL A CA 1
ATOM 690 C C . VAL A 1 85 ? 0.636 8.609 11.919 1.00 62.84 85 VAL A C 1
ATOM 692 O O . VAL A 1 85 ? -0.163 8.069 12.691 1.00 62.84 85 VAL A O 1
ATOM 695 N N . PRO A 1 86 ? 1.049 9.879 12.069 1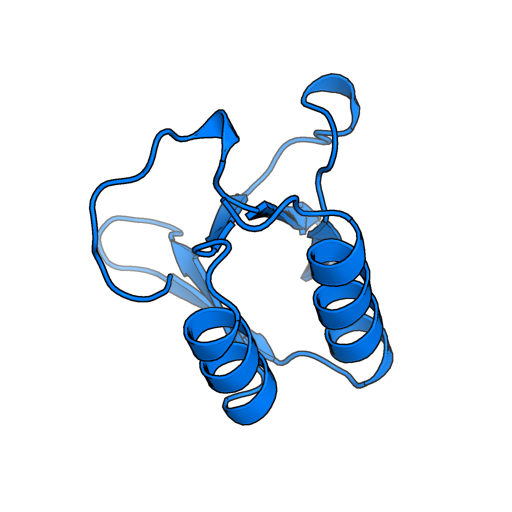.00 51.97 86 PRO A N 1
ATOM 696 C CA . PRO A 1 86 ? 0.401 10.777 13.011 1.00 51.97 86 PRO A CA 1
ATOM 697 C C . PRO A 1 86 ? -1.074 10.900 12.617 1.00 51.97 86 PRO A C 1
ATOM 699 O O . PRO A 1 86 ? -1.405 11.130 11.453 1.00 51.97 86 PRO A O 1
ATOM 702 N N . VAL A 1 87 ? -1.953 10.632 13.578 1.00 51.56 87 VAL A N 1
ATOM 7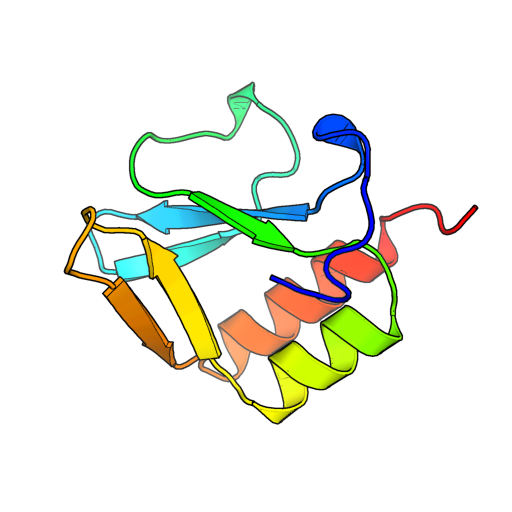03 C CA . VAL A 1 87 ? -3.390 10.845 13.427 1.00 51.56 87 VAL A CA 1
ATOM 704 C C . VAL A 1 87 ? -3.630 12.237 13.992 1.00 51.56 87 VAL A C 1
ATOM 706 O O . VAL A 1 87 ? -3.505 12.402 15.204 1.00 51.56 87 VAL A O 1
ATOM 709 N N . ASP A 1 88 ? -3.848 13.211 13.109 1.00 48.25 88 ASP A N 1
ATOM 710 C CA . ASP A 1 88 ? -4.353 14.534 13.496 1.00 48.25 88 ASP A CA 1
ATOM 711 C C . ASP A 1 88 ? -5.769 14.410 14.085 1.00 48.25 88 ASP A C 1
ATOM 713 O O . ASP A 1 88 ? -6.571 13.610 13.533 1.00 48.25 88 ASP A O 1
#

Solvent-accessible surface area (backbone atoms only — not comparable to full-atom values): 5438 Å² total; per-residue (Å²): 90,55,88,80,69,92,69,63,71,87,66,34,46,38,32,34,36,44,96,87,72,47,75,43,80,41,91,47,82,87,67,59,84,69,76,48,62,36,50,31,44,70,49,67,66,36,46,50,54,38,58,74,67,32,51,48,74,33,72,73,52,99,89,43,69,47,77,43,73,50,50,72,69,51,45,51,52,55,58,52,60,56,75,75,51,86,81,129